Protein AF-A0A1X7TDL6-F1 (afdb_monomer_lite)

Sequence (98 aa):
GYNRAVDWWAMGVLIYEMAAGYPPFFADQPIQIYEKIVSGKNGVQDIKGHSWFSSTEWISIYQRKTKGAGDPSNFDDYEEEVLRIAAAEKFPKEFADF

InterPro domains:
  IPR000719 Protein kinase domain [PS50011] (1-98)
  IPR011009 Protein kinase-like domain superfamily [SSF56112] (2-78)

pLDDT: mean 74.21, std 14.2, range [47.84, 93.0]

Secondary structure (DSSP, 8-state):
---THHHHHHHHHHHHHHHHSS-SS--SSHHHHHHHHHH-TTTTHHHHT-GGGG---HHHHTT--PPPTT--TTS-----------SS---TTTTTT-

Organism: Amphimedon queenslandica (NCBI:txid400682)

Foldseek 3Di:
DDDCVVVVLVVLQVVCCVVVVHGPQDDPDPVSSVVSQVVDPQHCNVSVPDPPPPDDDPPVVVVDPDPDDDDCVVPDDDDDDDDDDDPDDDPCVVVVPD

Radius of gyration: 21.13 Å; chains: 1; bounding box: 44×38×50 Å

Structure (mmCIF, N/CA/C/O backbone):
data_AF-A0A1X7TDL6-F1
#
_entry.id   AF-A0A1X7TDL6-F1
#
loop_
_atom_site.group_PDB
_atom_site.id
_atom_site.type_symbol
_atom_site.label_atom_id
_atom_site.label_alt_id
_atom_site.label_comp_id
_atom_site.label_asym_id
_atom_site.label_entity_id
_atom_site.label_seq_id
_atom_site.pdbx_PDB_ins_code
_atom_site.Cartn_x
_atom_site.Cartn_y
_atom_site.Cartn_z
_atom_site.occupancy
_atom_site.B_iso_or_equiv
_atom_site.auth_seq_id
_atom_site.auth_comp_id
_atom_site.auth_asym_id
_atom_site.auth_atom_id
_atom_site.pdbx_PDB_model_num
ATOM 1 N N . GLY A 1 1 ? -2.057 16.312 -7.732 1.00 53.31 1 GLY A N 1
ATOM 2 C CA . GLY A 1 1 ? -0.854 15.846 -7.021 1.00 53.31 1 GLY A CA 1
ATOM 3 C C . GLY A 1 1 ? -1.275 15.314 -5.676 1.00 53.31 1 GLY A C 1
ATOM 4 O O . GLY A 1 1 ? -2.057 15.976 -5.005 1.00 53.31 1 GLY A O 1
ATOM 5 N N . TYR A 1 2 ? -0.830 14.114 -5.324 1.00 71.56 2 TYR A N 1
ATOM 6 C CA . TYR A 1 2 ? -1.010 13.556 -3.987 1.00 71.56 2 TYR A CA 1
ATOM 7 C C . TYR A 1 2 ? 0.036 14.152 -3.035 1.00 71.56 2 TYR A C 1
ATOM 9 O O . TYR A 1 2 ? 1.084 14.626 -3.471 1.00 71.56 2 TYR A O 1
ATOM 17 N N . ASN A 1 3 ? -0.261 14.171 -1.739 1.00 85.06 3 ASN A N 1
ATOM 18 C CA . ASN A 1 3 ? 0.661 14.621 -0.698 1.00 85.06 3 ASN A CA 1
ATOM 19 C C . ASN A 1 3 ? 0.886 13.484 0.314 1.00 85.06 3 ASN A C 1
ATOM 21 O O . ASN A 1 3 ? 0.300 12.409 0.198 1.00 85.06 3 ASN A O 1
ATOM 25 N N . ARG A 1 4 ? 1.690 13.748 1.347 1.00 81.81 4 ARG A N 1
ATOM 26 C CA . ARG A 1 4 ? 1.980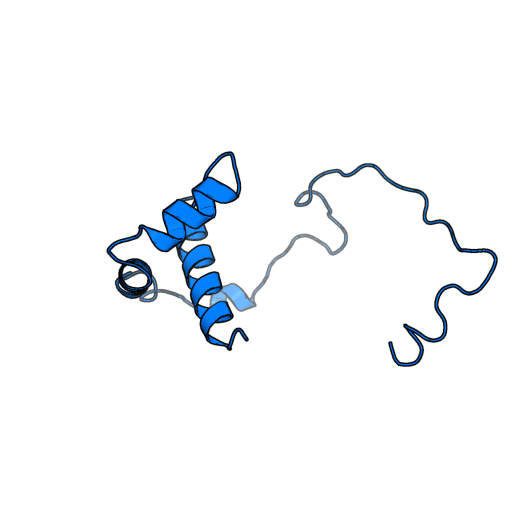 12.809 2.447 1.00 81.81 4 ARG A CA 1
ATOM 27 C C . ARG A 1 4 ? 0.736 12.284 3.189 1.00 81.81 4 ARG A C 1
ATOM 29 O O . ARG A 1 4 ? 0.853 11.375 3.998 1.00 81.81 4 ARG A O 1
ATOM 36 N N . ALA A 1 5 ? -0.460 12.838 2.955 1.00 78.81 5 ALA A N 1
ATOM 37 C CA . ALA A 1 5 ? -1.695 12.307 3.533 1.00 78.81 5 ALA A CA 1
ATOM 38 C C . ALA A 1 5 ? -2.060 10.921 2.981 1.00 78.81 5 ALA A C 1
ATOM 40 O O . ALA A 1 5 ? -2.759 10.176 3.665 1.00 78.81 5 ALA A O 1
ATOM 41 N N . VAL A 1 6 ? -1.575 10.561 1.786 1.00 81.31 6 VAL A N 1
ATOM 42 C CA . VAL A 1 6 ? -1.798 9.223 1.216 1.00 81.31 6 VAL A CA 1
ATOM 43 C C . VAL A 1 6 ? -1.127 8.140 2.063 1.00 81.31 6 VAL A C 1
ATOM 45 O O . VAL A 1 6 ? -1.734 7.095 2.277 1.00 81.31 6 VAL A O 1
ATOM 48 N N . ASP A 1 7 ? 0.045 8.418 2.642 1.00 85.25 7 ASP A N 1
ATOM 49 C CA . ASP A 1 7 ? 0.739 7.474 3.530 1.00 85.25 7 ASP A CA 1
ATOM 50 C C . ASP A 1 7 ? -0.076 7.203 4.804 1.00 85.25 7 ASP A C 1
ATOM 52 O O . ASP A 1 7 ? -0.235 6.059 5.225 1.00 85.25 7 ASP A O 1
ATOM 56 N N . TRP A 1 8 ? -0.671 8.247 5.391 1.00 79.69 8 TRP A N 1
ATOM 57 C CA . TRP A 1 8 ? -1.538 8.115 6.569 1.00 79.69 8 TRP A CA 1
ATOM 58 C C . TRP A 1 8 ? -2.843 7.377 6.260 1.00 79.69 8 TRP A 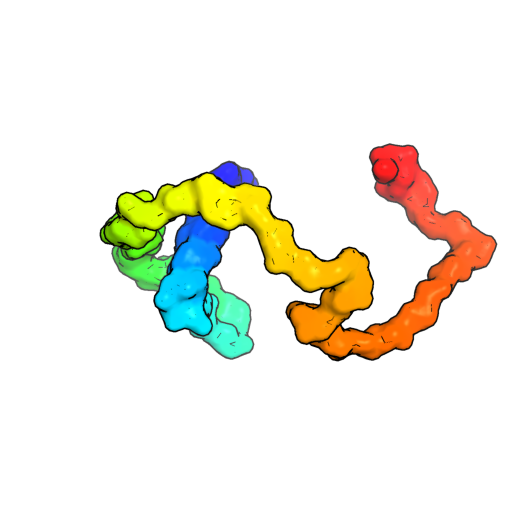C 1
ATOM 60 O O . TRP A 1 8 ? -3.351 6.645 7.109 1.00 79.69 8 TRP A O 1
ATOM 70 N N . TRP A 1 9 ? -3.383 7.556 5.053 1.00 82.25 9 TRP A N 1
ATOM 71 C CA . TRP A 1 9 ? -4.534 6.790 4.582 1.00 82.25 9 TRP A CA 1
ATOM 72 C C . TRP A 1 9 ? -4.183 5.302 4.431 1.00 82.25 9 TRP A C 1
ATOM 74 O O . TRP A 1 9 ? -4.895 4.460 4.976 1.00 82.25 9 TRP A O 1
ATOM 84 N N . ALA A 1 10 ? -3.047 4.979 3.801 1.00 85.38 10 ALA A N 1
ATOM 85 C CA . ALA A 1 10 ? -2.564 3.606 3.653 1.00 85.38 10 ALA A CA 1
ATOM 86 C C . ALA A 1 10 ? -2.256 2.940 5.007 1.00 85.38 10 ALA A C 1
ATOM 88 O O . ALA A 1 10 ? -2.624 1.789 5.228 1.00 85.38 10 ALA A O 1
ATOM 89 N N . MET A 1 11 ? -1.663 3.677 5.954 1.00 84.88 11 MET A N 1
ATOM 90 C CA . MET A 1 11 ? -1.428 3.189 7.318 1.00 84.88 11 MET A CA 1
ATOM 91 C C . MET A 1 11 ? -2.740 2.812 8.018 1.00 84.88 11 MET A C 1
ATOM 93 O O . MET A 1 11 ? -2.811 1.798 8.708 1.00 84.88 11 MET A O 1
ATOM 97 N N . GLY A 1 12 ? -3.795 3.605 7.827 1.00 82.25 12 GLY A N 1
ATOM 98 C CA . GLY A 1 12 ? -5.114 3.313 8.375 1.00 82.25 12 GLY A CA 1
ATOM 99 C C . GLY A 1 12 ? -5.755 2.051 7.797 1.00 82.25 12 GLY A C 1
ATOM 100 O O . GLY A 1 12 ? -6.330 1.260 8.543 1.00 82.25 12 GLY A O 1
ATOM 101 N N . VAL A 1 13 ? -5.610 1.839 6.486 1.00 83.44 13 VAL A N 1
ATOM 102 C CA . VAL A 1 13 ? -6.044 0.609 5.804 1.00 83.44 13 VAL A CA 1
ATOM 103 C C . VAL A 1 13 ? -5.310 -0.610 6.368 1.00 83.44 13 VAL A C 1
ATOM 105 O O . VAL A 1 13 ? -5.957 -1.593 6.720 1.00 83.44 13 VAL A O 1
ATOM 108 N N . LEU A 1 14 ? -3.988 -0.512 6.544 1.00 85.75 14 LEU A N 1
ATOM 109 C CA . LEU A 1 14 ? -3.165 -1.583 7.110 1.00 85.75 14 LEU A CA 1
ATOM 110 C C . LEU A 1 14 ? -3.578 -1.933 8.549 1.00 85.75 14 LEU A C 1
ATOM 112 O O . LEU A 1 14 ? -3.704 -3.104 8.894 1.00 85.75 14 LEU A O 1
ATOM 116 N N . ILE A 1 15 ? -3.811 -0.926 9.399 1.00 82.88 15 ILE A N 1
ATOM 117 C CA . ILE A 1 15 ? -4.260 -1.142 10.785 1.00 82.88 15 ILE A CA 1
ATOM 118 C C . ILE A 1 15 ? -5.623 -1.843 10.817 1.00 82.88 15 ILE A C 1
ATOM 120 O O . ILE A 1 15 ? -5.809 -2.759 11.616 1.00 82.88 15 ILE A O 1
ATOM 124 N N . TYR A 1 16 ? -6.559 -1.442 9.950 1.00 81.69 16 TYR A N 1
ATOM 125 C CA . TYR A 1 16 ? -7.857 -2.108 9.845 1.00 81.69 16 TYR A CA 1
ATOM 126 C C . TYR A 1 16 ? -7.689 -3.578 9.456 1.00 81.69 16 TYR A C 1
ATOM 128 O O . TYR A 1 16 ? -8.260 -4.447 10.106 1.00 81.69 16 TYR A O 1
ATOM 136 N N . GLU A 1 17 ? -6.886 -3.863 8.432 1.00 84.38 17 GLU A N 1
ATOM 137 C CA . GLU A 1 17 ? -6.672 -5.224 7.938 1.00 84.38 17 GLU A CA 1
ATOM 138 C C . GLU A 1 17 ? -6.038 -6.133 8.998 1.00 84.38 17 GLU A C 1
ATOM 140 O O . GLU A 1 17 ? -6.524 -7.240 9.220 1.00 84.38 17 GLU A O 1
ATOM 145 N N . MET A 1 18 ? -5.032 -5.646 9.731 1.00 82.38 18 MET A N 1
ATOM 146 C CA . MET A 1 18 ? -4.425 -6.393 10.841 1.00 82.38 18 MET A CA 1
ATOM 147 C C . MET A 1 18 ? -5.417 -6.690 11.980 1.00 82.38 18 MET A C 1
ATOM 149 O O . MET A 1 18 ? -5.268 -7.702 12.662 1.00 82.38 18 MET A O 1
ATOM 153 N N . ALA A 1 19 ? -6.410 -5.822 12.206 1.00 75.56 19 ALA A N 1
ATOM 154 C CA . ALA A 1 19 ? -7.396 -5.975 13.278 1.00 75.56 19 ALA A CA 1
ATOM 155 C C . ALA A 1 19 ? -8.624 -6.810 12.870 1.00 75.56 19 ALA A C 1
ATOM 157 O O . ALA A 1 19 ? -9.131 -7.590 13.674 1.00 75.56 19 ALA A O 1
ATOM 158 N N . ALA A 1 20 ? -9.114 -6.638 11.641 1.00 74.75 20 ALA A N 1
ATOM 159 C CA . ALA A 1 20 ? -10.323 -7.283 11.130 1.00 74.75 20 ALA A CA 1
ATOM 160 C C . ALA A 1 20 ? -10.041 -8.599 10.383 1.00 74.75 20 ALA A C 1
ATOM 162 O O . ALA A 1 20 ? -10.946 -9.421 10.243 1.00 74.75 20 ALA A O 1
ATOM 163 N N . GLY A 1 21 ? -8.809 -8.804 9.903 1.00 82.19 21 GLY A N 1
ATOM 164 C CA . GLY A 1 21 ? -8.411 -9.950 9.079 1.00 82.19 21 GLY A CA 1
ATOM 165 C C . GLY A 1 21 ? -8.800 -9.835 7.599 1.00 82.19 21 GLY A C 1
ATOM 166 O O . GLY A 1 21 ? -8.625 -10.793 6.852 1.00 82.19 21 GLY A O 1
ATOM 167 N N . TYR A 1 22 ? -9.349 -8.693 7.174 1.00 80.12 22 TYR A N 1
ATOM 168 C CA . TYR A 1 22 ? -9.702 -8.383 5.786 1.00 80.12 22 TYR A CA 1
ATOM 169 C C . TYR A 1 22 ? -9.634 -6.864 5.543 1.00 80.12 22 TYR A C 1
ATOM 171 O O . TYR A 1 22 ? -9.798 -6.088 6.490 1.00 80.12 22 TYR A O 1
ATOM 179 N N . PRO A 1 23 ? -9.410 -6.402 4.298 1.00 82.12 23 PRO A N 1
ATOM 180 C CA . PRO A 1 23 ?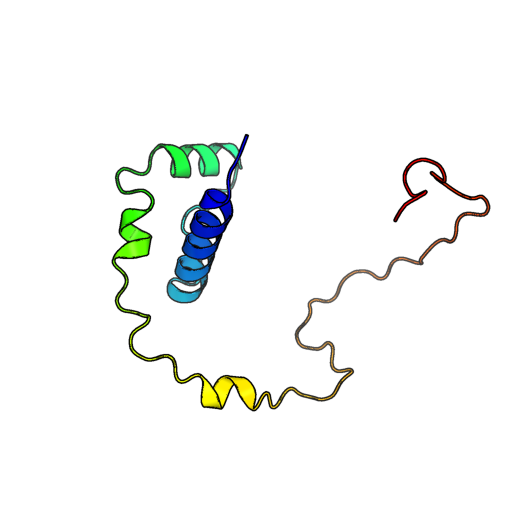 -9.289 -4.976 4.015 1.00 82.12 23 PRO A CA 1
ATOM 181 C C . PRO A 1 23 ? -10.644 -4.247 4.123 1.00 82.12 23 PRO A C 1
ATOM 183 O O . PRO A 1 23 ? -11.682 -4.806 3.761 1.00 82.12 23 PRO A O 1
ATOM 186 N N . PRO A 1 24 ? -10.659 -2.963 4.535 1.00 76.50 24 PRO A N 1
ATOM 187 C CA . PRO A 1 24 ? -11.892 -2.187 4.721 1.00 76.50 24 PRO A CA 1
ATOM 188 C C . PRO A 1 24 ? -12.654 -1.926 3.411 1.00 76.50 24 PRO A C 1
ATOM 190 O O . PRO A 1 24 ? -13.863 -1.692 3.422 1.00 76.50 24 PRO A O 1
ATOM 193 N N . PHE A 1 25 ? -11.958 -1.978 2.272 1.00 84.19 25 PHE A N 1
ATOM 194 C CA . PHE A 1 25 ? -12.530 -1.803 0.940 1.00 84.19 25 PHE A CA 1
ATOM 195 C C . PHE A 1 25 ? -12.159 -2.999 0.060 1.00 84.19 25 PHE A C 1
ATOM 197 O O . PHE A 1 25 ? -11.130 -2.998 -0.607 1.00 84.19 25 PHE A O 1
ATOM 204 N N . PHE A 1 26 ? -13.012 -4.023 0.057 1.00 78.50 26 PHE A N 1
ATOM 205 C CA . PHE A 1 26 ? -12.864 -5.207 -0.791 1.00 78.50 26 PHE A CA 1
ATOM 206 C C . PHE A 1 26 ? -13.987 -5.276 -1.828 1.00 78.50 26 PHE A C 1
ATOM 208 O O . PHE A 1 26 ? -15.158 -5.086 -1.480 1.00 78.50 26 PHE A O 1
ATOM 215 N N . ALA A 1 27 ? -13.659 -5.536 -3.091 1.00 81.19 27 ALA A N 1
ATOM 216 C CA . ALA A 1 27 ? -14.631 -5.828 -4.141 1.00 81.19 27 ALA A CA 1
ATOM 217 C C . ALA A 1 27 ? -13.962 -6.571 -5.303 1.00 81.19 27 ALA A C 1
ATOM 219 O O . ALA A 1 27 ? -12.755 -6.447 -5.501 1.00 81.19 27 ALA A O 1
ATOM 220 N N . ASP A 1 28 ? -14.761 -7.278 -6.099 1.00 85.12 28 ASP A N 1
ATOM 221 C CA . ASP A 1 28 ? -14.262 -8.088 -7.218 1.00 85.12 28 ASP A CA 1
ATOM 222 C C . ASP A 1 28 ? -13.721 -7.236 -8.370 1.00 85.12 28 ASP A C 1
ATOM 224 O O . ASP A 1 28 ? -12.904 -7.695 -9.164 1.00 85.12 28 ASP A O 1
ATOM 228 N N . GLN A 1 29 ? -14.207 -5.996 -8.492 1.00 87.38 29 GLN A N 1
A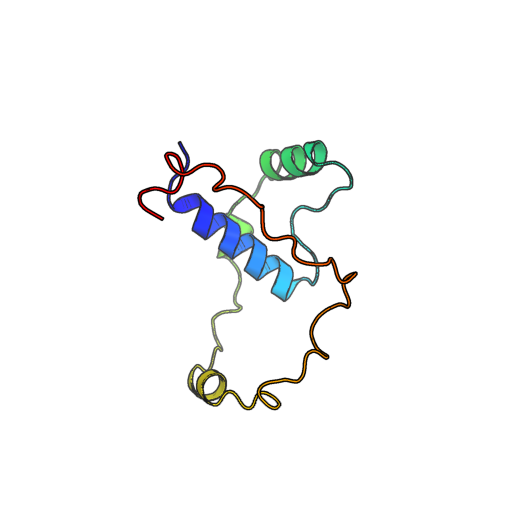TOM 229 C CA . GLN A 1 29 ? -13.830 -5.075 -9.558 1.00 87.38 29 GLN A CA 1
ATOM 230 C C . GLN A 1 29 ? -13.244 -3.784 -8.979 1.00 87.38 29 GLN A C 1
ATOM 232 O O . GLN A 1 29 ? -13.869 -3.181 -8.100 1.00 87.38 29 GLN A O 1
ATOM 237 N N . PRO A 1 30 ? -12.115 -3.280 -9.516 1.00 83.69 30 PRO A N 1
ATOM 238 C CA . PRO A 1 30 ? -11.484 -2.053 -9.031 1.00 83.69 30 PRO A CA 1
ATOM 239 C C . PRO A 1 30 ? -12.442 -0.858 -8.950 1.00 83.69 30 PRO A C 1
ATOM 241 O O . PRO A 1 30 ? -12.391 -0.090 -7.994 1.00 83.69 30 PRO A O 1
ATOM 244 N N . ILE A 1 31 ? -13.374 -0.731 -9.904 1.00 85.50 31 ILE A N 1
ATOM 245 C CA . ILE A 1 31 ? -14.362 0.359 -9.929 1.00 85.50 31 ILE A CA 1
ATOM 246 C C . ILE A 1 31 ? -15.251 0.386 -8.679 1.00 85.50 31 ILE A C 1
ATOM 248 O O . ILE A 1 31 ? -15.513 1.450 -8.128 1.00 85.50 31 ILE A O 1
ATOM 252 N N . GLN A 1 32 ? -15.623 -0.784 -8.166 1.00 81.69 32 GLN A N 1
ATOM 253 C CA . GLN A 1 32 ? -16.454 -0.912 -6.973 1.00 81.69 32 GLN A CA 1
ATOM 254 C C . GLN A 1 32 ? -15.660 -0.579 -5.704 1.00 81.69 32 GLN A C 1
ATOM 256 O O . GLN A 1 32 ? -16.217 -0.047 -4.747 1.00 81.69 32 GLN A O 1
ATOM 261 N N . ILE A 1 33 ? -14.349 -0.848 -5.692 1.00 81.75 33 ILE A N 1
ATOM 262 C CA . ILE A 1 33 ? -13.455 -0.408 -4.611 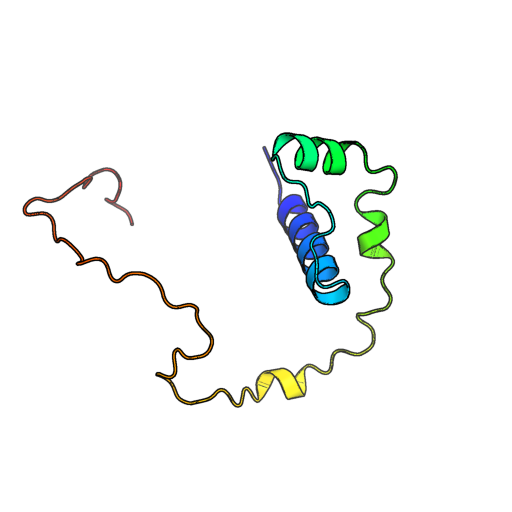1.00 81.75 33 ILE A CA 1
ATOM 263 C C . ILE A 1 33 ? -13.422 1.125 -4.575 1.00 81.75 33 ILE A C 1
ATOM 265 O O . ILE A 1 33 ? -13.609 1.713 -3.510 1.00 81.75 33 ILE A O 1
ATOM 269 N N . TYR A 1 34 ? -13.270 1.782 -5.731 1.00 81.12 34 TYR A N 1
ATOM 270 C CA . TYR A 1 34 ? -13.314 3.246 -5.816 1.00 81.12 34 TYR A CA 1
ATOM 271 C C . TYR A 1 34 ? -14.657 3.812 -5.347 1.00 81.12 34 TYR A C 1
ATOM 273 O O . TYR A 1 34 ? -14.681 4.756 -4.557 1.00 81.12 34 TYR A O 1
ATOM 281 N N . GLU A 1 35 ? -15.773 3.215 -5.765 1.00 83.00 35 GLU A N 1
ATOM 282 C CA . GLU A 1 35 ? -17.106 3.615 -5.307 1.00 83.00 35 GLU A CA 1
ATOM 283 C C . GLU A 1 35 ? -17.260 3.468 -3.790 1.00 83.00 35 GLU A C 1
ATOM 285 O O . GLU A 1 35 ? -17.795 4.367 -3.141 1.00 83.00 35 GLU A O 1
ATOM 290 N N . LYS A 1 36 ? -16.747 2.387 -3.190 1.00 74.56 36 LYS A N 1
ATOM 291 C CA . LYS A 1 36 ? -16.751 2.184 -1.731 1.00 74.56 36 LYS A CA 1
ATOM 292 C C . LYS A 1 36 ? -15.895 3.214 -0.989 1.00 74.56 36 LYS A C 1
ATOM 294 O O . LYS A 1 36 ? -16.308 3.693 0.064 1.00 74.56 36 LYS A O 1
ATOM 299 N N . ILE A 1 37 ? -14.747 3.597 -1.548 1.00 77.38 37 ILE A N 1
ATOM 300 C CA . ILE A 1 37 ? -13.874 4.635 -0.975 1.00 77.38 37 ILE A CA 1
ATOM 301 C C . ILE A 1 37 ? -14.567 6.006 -1.017 1.00 77.38 37 ILE A C 1
ATOM 303 O O . ILE A 1 37 ? -14.512 6.755 -0.043 1.00 77.38 37 ILE A O 1
ATOM 307 N N . VAL A 1 38 ? -15.244 6.333 -2.122 1.00 78.44 38 VAL A N 1
ATOM 308 C CA . VAL A 1 38 ? -15.902 7.636 -2.329 1.00 78.44 38 VAL A CA 1
ATOM 309 C C . VAL A 1 38 ? -17.257 7.739 -1.611 1.00 78.44 38 VAL A C 1
ATOM 311 O O . VAL A 1 38 ? -17.633 8.823 -1.171 1.00 78.44 38 VAL A O 1
ATOM 314 N N . SER A 1 39 ? -17.992 6.633 -1.456 1.00 72.31 39 SER A N 1
ATOM 315 C CA . SER A 1 39 ? -19.322 6.599 -0.814 1.00 72.31 39 SER A CA 1
ATOM 316 C C . SER A 1 39 ? -19.293 6.526 0.721 1.00 72.31 39 SER A C 1
ATOM 318 O O . SER A 1 39 ? -20.337 6.685 1.362 1.00 72.31 39 SER A O 1
ATOM 320 N N . GLY A 1 40 ? -18.121 6.312 1.330 1.00 59.62 40 GLY A N 1
ATOM 321 C CA . GLY A 1 40 ? -17.956 6.187 2.778 1.00 59.62 40 GLY A CA 1
ATOM 322 C C . GLY A 1 40 ? -18.323 7.464 3.543 1.00 59.62 40 GLY A C 1
ATOM 323 O O . GLY A 1 40 ? -17.550 8.416 3.593 1.00 59.62 40 GLY A O 1
ATOM 324 N N . LYS A 1 41 ? -19.482 7.456 4.216 1.00 53.69 41 LYS A N 1
ATOM 325 C CA . LYS A 1 41 ? -19.997 8.565 5.045 1.00 53.69 41 LYS A CA 1
ATOM 326 C C . LYS A 1 41 ? -19.137 8.924 6.274 1.00 53.69 41 LYS A C 1
ATOM 328 O O . LYS A 1 41 ? -19.340 10.005 6.816 1.00 53.69 41 LYS A O 1
ATOM 333 N N . ASN A 1 42 ? -18.165 8.092 6.668 1.00 53.12 42 ASN A N 1
ATOM 334 C CA . ASN A 1 42 ? -17.329 8.315 7.860 1.00 53.12 42 ASN A CA 1
ATOM 335 C C . ASN A 1 42 ? -15.803 8.342 7.608 1.00 53.12 42 ASN A C 1
ATOM 337 O O . ASN A 1 42 ? -15.045 8.673 8.520 1.00 53.12 42 ASN A O 1
ATOM 341 N N . GLY A 1 43 ? -15.334 8.097 6.378 1.00 60.50 43 GLY A N 1
ATOM 342 C CA . GLY A 1 43 ? -13.943 8.322 5.951 1.00 60.50 43 GLY A CA 1
ATOM 343 C C . GLY A 1 43 ? -12.852 7.939 6.971 1.00 60.50 43 GLY A C 1
ATOM 344 O O . GLY A 1 43 ? -12.851 6.864 7.556 1.00 60.50 43 GLY A O 1
ATOM 345 N N . VAL A 1 44 ? -11.897 8.845 7.197 1.00 54.06 44 VAL A N 1
ATOM 346 C CA . VAL A 1 44 ? -10.748 8.641 8.104 1.00 54.06 44 VAL A CA 1
ATOM 347 C C . VAL A 1 44 ? -11.119 8.617 9.602 1.00 54.06 44 VAL A C 1
ATOM 349 O O . VAL A 1 44 ? -10.241 8.407 10.437 1.00 54.06 44 VAL A O 1
ATOM 352 N N . GLN A 1 45 ? -12.377 8.885 9.979 1.00 52.75 45 GLN A N 1
ATOM 353 C CA . GLN A 1 45 ? -12.784 8.975 11.390 1.00 52.75 45 GLN A CA 1
ATOM 354 C C . GLN A 1 45 ? -12.908 7.603 12.059 1.00 52.75 45 GLN A C 1
ATOM 356 O O . GLN A 1 45 ? -12.506 7.465 13.213 1.00 52.75 45 GLN A O 1
ATOM 361 N N . ASP A 1 46 ? -13.337 6.574 11.327 1.00 57.41 46 ASP A N 1
ATOM 362 C CA . ASP A 1 46 ? -13.449 5.212 11.872 1.00 57.41 46 ASP A CA 1
ATOM 363 C C . ASP A 1 46 ? -12.065 4.604 12.185 1.00 57.41 46 ASP A C 1
ATOM 365 O O . ASP A 1 46 ? -11.913 3.799 13.100 1.00 57.41 46 ASP A O 1
ATOM 369 N N . ILE A 1 47 ? -11.026 5.069 11.482 1.00 54.62 47 ILE A N 1
ATOM 370 C CA . ILE A 1 47 ? -9.620 4.685 11.688 1.00 54.62 47 ILE A CA 1
ATOM 371 C C . ILE A 1 47 ? -9.032 5.376 12.934 1.00 54.62 47 ILE A C 1
ATOM 373 O O . ILE A 1 47 ? -8.216 4.798 13.650 1.00 54.62 47 ILE A O 1
ATOM 377 N N . LYS A 1 48 ? -9.438 6.622 13.217 1.00 53.94 48 LYS A N 1
ATOM 378 C CA . LYS A 1 48 ? -8.868 7.452 14.297 1.00 53.94 48 LYS A CA 1
ATOM 379 C C . LYS A 1 48 ? -9.451 7.169 15.686 1.00 53.94 48 LYS A C 1
ATOM 381 O O . LYS A 1 48 ? -8.837 7.556 16.675 1.00 53.94 48 LYS A O 1
ATOM 386 N N . GLY A 1 49 ? -10.607 6.509 15.777 1.00 53.19 49 GLY A N 1
ATOM 387 C CA . GLY A 1 49 ? -11.290 6.211 17.043 1.00 53.19 49 GLY A CA 1
ATOM 388 C C . GLY A 1 49 ? -10.839 4.931 17.760 1.00 53.19 49 GLY A C 1
ATOM 389 O O . GLY A 1 49 ? -11.440 4.560 18.767 1.00 53.19 49 GLY A O 1
ATOM 390 N N . HIS A 1 50 ? -9.826 4.221 17.254 1.00 55.44 50 HIS A N 1
ATOM 391 C CA . HIS A 1 50 ? -9.530 2.857 17.695 1.00 55.44 50 HIS A CA 1
ATOM 392 C C . HIS A 1 50 ? -8.604 2.810 18.933 1.00 55.44 50 HIS A C 1
ATOM 394 O O . HIS A 1 50 ? -7.468 3.277 18.904 1.00 55.44 50 HIS A O 1
ATOM 400 N N . SER A 1 51 ? -9.074 2.190 20.025 1.00 50.50 51 SER A N 1
ATOM 401 C CA . SER A 1 51 ? -8.432 2.122 21.364 1.00 50.50 51 SER A CA 1
ATOM 402 C C . SER A 1 51 ? -7.106 1.323 21.431 1.00 50.50 51 SER A C 1
ATOM 404 O O . SER A 1 51 ? -6.447 1.229 22.469 1.00 50.50 51 SER A O 1
ATOM 406 N N . TRP A 1 52 ? -6.699 0.736 20.309 1.00 52.81 52 TRP A N 1
ATOM 407 C CA . TRP A 1 52 ? -5.748 -0.376 20.222 1.00 52.81 52 TRP A CA 1
ATOM 408 C C . TRP A 1 52 ? -4.272 -0.023 20.454 1.00 52.81 52 TRP A C 1
ATOM 410 O O . TRP A 1 52 ? -3.479 -0.917 20.719 1.00 52.81 52 TRP A O 1
ATOM 420 N N . PHE A 1 53 ? -3.888 1.257 20.457 1.00 48.50 53 PHE A N 1
ATOM 421 C CA . PHE A 1 53 ? -2.492 1.662 20.706 1.00 48.50 53 PHE A CA 1
ATOM 422 C C . PHE A 1 53 ? -2.116 1.828 22.188 1.00 48.50 53 PHE A C 1
ATOM 424 O O . PHE A 1 53 ? -1.056 2.366 22.499 1.00 48.50 53 PHE A O 1
ATOM 431 N N . SER A 1 54 ? -2.953 1.378 23.122 1.00 51.81 54 SER A N 1
ATOM 432 C CA . SER A 1 54 ? -2.698 1.556 24.558 1.00 51.81 54 SER A CA 1
ATOM 433 C C . SER A 1 54 ? -1.701 0.554 25.166 1.00 51.81 54 SER A C 1
ATOM 435 O O . SER A 1 54 ? -1.244 0.791 26.281 1.00 51.81 54 SER A O 1
ATOM 437 N N . SER A 1 55 ? -1.320 -0.527 24.468 1.00 47.84 55 SER A N 1
ATOM 438 C CA . SER A 1 55 ? -0.555 -1.629 25.084 1.00 47.84 55 SER A CA 1
ATOM 439 C C . SER A 1 55 ? 0.672 -2.140 24.313 1.00 47.84 55 SER A C 1
ATOM 441 O O . SER A 1 55 ? 1.096 -3.271 24.547 1.00 47.84 55 SER A O 1
ATOM 443 N N . THR A 1 56 ? 1.273 -1.368 23.402 1.00 51.66 56 THR A N 1
ATOM 444 C CA . THR A 1 56 ? 2.463 -1.850 22.671 1.00 51.66 56 THR A CA 1
ATOM 445 C C . THR A 1 56 ? 3.719 -1.797 23.544 1.00 51.66 56 THR A C 1
ATOM 447 O O . THR A 1 56 ? 4.229 -0.720 23.855 1.00 51.66 56 THR A O 1
ATOM 450 N N . GLU A 1 57 ? 4.249 -2.966 23.909 1.00 50.12 57 GLU A N 1
ATOM 451 C CA . GLU A 1 57 ? 5.512 -3.095 24.637 1.00 50.12 57 GLU A CA 1
ATOM 452 C C . GLU A 1 57 ? 6.694 -3.248 23.658 1.00 50.12 57 GLU A C 1
ATOM 454 O O . GLU A 1 57 ? 6.953 -4.305 23.089 1.00 50.12 57 GLU A O 1
ATOM 459 N N . TRP A 1 58 ? 7.423 -2.156 23.434 1.00 50.00 58 TRP A N 1
ATOM 460 C CA . TRP A 1 58 ? 8.440 -2.038 22.378 1.00 50.00 58 TRP A CA 1
ATOM 461 C C . TRP A 1 58 ? 9.723 -2.860 22.604 1.00 50.00 58 TRP A C 1
ATOM 463 O O . TRP A 1 58 ? 10.497 -3.076 21.672 1.00 50.00 58 TRP A O 1
ATOM 473 N N . ILE A 1 59 ? 9.956 -3.337 23.829 1.00 55.72 59 ILE A N 1
ATOM 474 C CA . ILE A 1 59 ? 11.202 -4.010 24.235 1.00 55.72 59 ILE A CA 1
ATOM 475 C C . ILE A 1 59 ? 11.240 -5.474 23.758 1.00 55.72 59 ILE A C 1
ATOM 477 O O . ILE A 1 59 ? 12.310 -5.995 23.439 1.00 55.72 59 ILE A O 1
ATOM 481 N N . SER A 1 60 ? 10.084 -6.130 23.632 1.00 52.16 60 SER A N 1
ATOM 482 C CA . SER A 1 60 ? 9.973 -7.528 23.193 1.00 52.16 60 SER A CA 1
ATOM 483 C C . SER A 1 60 ? 10.063 -7.694 21.667 1.00 52.16 60 SER A C 1
ATOM 485 O O . SER A 1 60 ? 10.599 -8.696 21.193 1.00 52.16 60 SER A O 1
ATOM 487 N N . ILE A 1 61 ? 9.661 -6.678 20.889 1.00 55.69 61 ILE A N 1
ATOM 488 C CA . ILE A 1 61 ? 9.808 -6.636 19.417 1.00 55.69 61 ILE A CA 1
ATOM 489 C C . ILE A 1 61 ? 11.291 -6.603 19.001 1.00 55.69 61 ILE A C 1
ATOM 491 O O . ILE A 1 61 ? 11.681 -7.208 18.002 1.00 55.69 61 ILE A O 1
ATOM 495 N N . TYR A 1 62 ? 12.144 -5.948 19.794 1.00 55.38 62 TYR A N 1
ATOM 496 C CA . TYR A 1 62 ? 13.571 -5.801 19.495 1.00 55.38 62 TYR A CA 1
ATOM 497 C C . TYR A 1 62 ? 14.356 -7.124 19.573 1.00 55.38 62 TYR A C 1
ATOM 499 O O . TYR A 1 62 ? 15.366 -7.289 18.895 1.00 55.38 62 TYR A O 1
ATOM 507 N N . GLN A 1 63 ? 13.891 -8.101 20.359 1.00 53.25 63 GLN A N 1
ATOM 508 C CA . GLN A 1 63 ? 14.642 -9.336 20.637 1.00 53.25 63 GLN A CA 1
ATOM 509 C C . GLN A 1 63 ? 14.489 -10.434 19.569 1.00 53.25 63 GLN A C 1
ATOM 511 O O . GLN A 1 63 ? 15.039 -11.521 19.749 1.00 53.25 63 GLN A O 1
ATOM 516 N N . ARG A 1 64 ? 13.756 -10.146 18.479 1.00 57.16 64 ARG A N 1
ATOM 517 C CA . ARG A 1 64 ? 13.684 -10.855 17.184 1.00 57.16 64 ARG A CA 1
ATOM 518 C C . ARG A 1 64 ? 14.402 -12.218 17.150 1.00 57.16 64 ARG A C 1
ATOM 520 O O . ARG A 1 64 ? 15.479 -12.361 16.579 1.00 57.16 64 ARG A O 1
ATOM 527 N N . LYS A 1 65 ? 13.778 -13.253 17.722 1.00 51.25 65 LYS A N 1
ATOM 528 C CA . LYS A 1 65 ? 14.194 -14.650 17.515 1.00 51.25 65 LYS A CA 1
ATOM 529 C C . LYS A 1 65 ? 13.539 -15.175 16.242 1.00 51.25 65 LYS A C 1
ATOM 531 O O . LYS A 1 65 ? 12.520 -15.854 16.302 1.00 51.25 65 LYS A O 1
ATOM 536 N N . THR A 1 66 ? 14.088 -14.822 15.085 1.00 54.59 66 THR A N 1
ATOM 537 C CA . THR A 1 66 ? 13.675 -15.424 13.810 1.00 54.59 66 THR A CA 1
ATOM 538 C C . THR A 1 66 ? 14.492 -16.684 13.540 1.00 54.59 66 THR A C 1
ATOM 540 O O . THR A 1 66 ? 15.674 -16.745 13.883 1.00 54.59 66 THR A O 1
ATOM 543 N N . LYS A 1 67 ? 13.853 -17.701 12.948 1.00 59.59 67 LYS A N 1
ATOM 544 C CA . LYS A 1 67 ? 14.519 -18.919 12.460 1.00 59.59 67 LYS A CA 1
ATOM 545 C C . LYS A 1 67 ? 15.617 -18.554 11.445 1.00 59.59 67 LYS A C 1
ATOM 547 O O . LYS A 1 67 ? 15.598 -17.459 10.887 1.00 59.59 67 LYS A O 1
ATOM 552 N N . GLY A 1 68 ? 16.612 -19.436 11.317 1.00 62.84 68 GLY A N 1
ATOM 553 C CA . GLY A 1 68 ? 17.908 -19.175 10.678 1.00 62.84 68 GLY A CA 1
ATOM 554 C C . GLY A 1 68 ? 17.837 -18.560 9.274 1.00 62.84 68 GLY A C 1
ATOM 555 O O . GLY A 1 68 ? 16.839 -18.676 8.576 1.00 62.84 68 GLY A O 1
ATOM 556 N N . ALA A 1 69 ? 18.936 -17.920 8.868 1.00 67.88 69 ALA A N 1
ATOM 557 C CA . ALA A 1 69 ? 19.045 -16.972 7.750 1.00 67.88 69 ALA A CA 1
ATOM 558 C C . ALA A 1 69 ? 18.682 -17.477 6.331 1.00 67.88 69 ALA A C 1
ATOM 560 O O . ALA A 1 69 ? 18.856 -16.726 5.378 1.00 67.88 69 ALA A O 1
ATOM 561 N N . GLY A 1 70 ? 18.202 -18.711 6.169 1.00 72.06 70 GLY A N 1
ATOM 562 C CA . GLY A 1 70 ? 17.911 -19.317 4.867 1.00 72.06 70 GLY A CA 1
ATOM 563 C C . GLY A 1 70 ? 16.694 -20.237 4.860 1.00 72.06 70 GLY A C 1
ATOM 564 O O . GLY A 1 70 ? 16.650 -21.136 4.034 1.00 72.06 70 GLY A O 1
ATOM 565 N N . ASP A 1 71 ? 15.754 -20.065 5.793 1.00 75.50 71 ASP A N 1
ATOM 566 C CA . ASP A 1 71 ? 14.481 -20.795 5.804 1.00 75.50 71 ASP A CA 1
ATOM 567 C C . ASP A 1 71 ? 13.406 -20.009 5.022 1.00 75.50 71 ASP A C 1
ATOM 569 O O . ASP A 1 71 ? 12.895 -19.011 5.546 1.00 75.50 71 ASP A O 1
ATOM 573 N N . PRO A 1 72 ? 13.059 -20.407 3.777 1.00 78.38 72 PRO A N 1
ATOM 574 C CA . PRO A 1 72 ? 12.039 -19.731 2.989 1.00 78.38 72 PRO A CA 1
ATOM 575 C C . PRO A 1 72 ? 10.614 -20.194 3.331 1.00 78.38 72 PRO A C 1
ATOM 577 O O . PRO A 1 72 ? 9.685 -19.730 2.687 1.00 78.38 72 PRO A O 1
ATOM 580 N N . SER A 1 73 ? 10.391 -21.052 4.342 1.00 80.56 73 SER A N 1
ATOM 581 C CA . SER A 1 73 ? 9.078 -21.683 4.588 1.00 80.56 73 SER A CA 1
ATOM 582 C C . SER A 1 73 ? 7.924 -20.722 4.915 1.00 80.56 73 SER A C 1
ATOM 584 O O . SER A 1 73 ? 6.798 -21.172 5.098 1.00 80.56 73 SER A O 1
ATOM 586 N N . ASN A 1 74 ? 8.206 -19.432 5.119 1.00 81.31 74 ASN A N 1
ATOM 587 C CA . ASN A 1 74 ? 7.195 -18.399 5.373 1.00 81.31 74 ASN A CA 1
ATOM 588 C C . ASN A 1 74 ? 6.818 -17.612 4.105 1.00 81.31 74 ASN A C 1
ATOM 590 O O . ASN A 1 74 ? 6.042 -16.665 4.202 1.00 81.31 74 ASN A O 1
ATOM 594 N N . PHE A 1 75 ? 7.406 -17.950 2.959 1.00 86.31 75 PHE A N 1
ATOM 595 C CA . PHE A 1 75 ? 7.103 -17.366 1.658 1.00 86.31 75 PHE A CA 1
ATOM 596 C C . PHE A 1 75 ? 6.327 -18.378 0.814 1.00 86.31 75 PHE A C 1
ATOM 598 O O . PHE A 1 75 ? 6.457 -19.584 1.016 1.00 86.31 75 PHE A O 1
ATOM 605 N N . ASP A 1 76 ? 5.530 -17.876 -0.126 1.00 89.25 76 ASP A N 1
ATOM 606 C CA . ASP A 1 76 ? 4.858 -18.722 -1.110 1.00 89.25 76 ASP A CA 1
ATOM 607 C C . ASP A 1 76 ? 5.861 -19.253 -2.143 1.00 89.25 76 ASP A C 1
ATOM 609 O O . ASP A 1 76 ? 6.859 -18.596 -2.458 1.00 89.25 76 ASP A O 1
ATOM 613 N N . ASP A 1 77 ? 5.563 -20.422 -2.706 1.00 90.50 77 ASP A N 1
ATOM 614 C CA . ASP A 1 77 ? 6.317 -20.974 -3.826 1.00 90.50 77 ASP A CA 1
ATOM 615 C C . ASP A 1 77 ? 5.886 -20.284 -5.129 1.00 90.50 77 ASP A C 1
ATOM 617 O O . ASP A 1 77 ? 4.712 -20.305 -5.510 1.00 90.50 77 ASP A O 1
ATOM 621 N N . TYR A 1 78 ? 6.849 -19.686 -5.829 1.00 89.38 78 TYR A N 1
ATOM 622 C CA . TYR A 1 78 ? 6.663 -19.090 -7.153 1.00 89.38 78 TYR A CA 1
ATOM 623 C C . TYR A 1 78 ? 7.388 -19.931 -8.206 1.00 89.38 78 TYR A C 1
ATOM 625 O O . TYR A 1 78 ? 8.389 -20.583 -7.908 1.00 89.38 78 TYR A O 1
ATOM 633 N N . GLU A 1 79 ? 6.906 -19.910 -9.451 1.00 91.12 79 GLU A N 1
ATOM 634 C CA . GLU A 1 79 ? 7.614 -20.563 -10.556 1.00 91.12 79 GLU A CA 1
ATOM 635 C C . GLU A 1 79 ? 8.992 -19.915 -10.771 1.00 91.12 79 GLU A C 1
ATOM 637 O O . GLU A 1 79 ? 9.115 -18.693 -10.876 1.00 91.12 79 GLU A O 1
ATOM 642 N N . GLU A 1 80 ? 10.044 -20.735 -10.839 1.00 87.94 80 GLU A N 1
ATOM 643 C CA . GLU A 1 80 ? 11.401 -20.244 -11.077 1.00 87.94 80 GLU A CA 1
ATOM 644 C C . GLU A 1 80 ? 11.600 -19.873 -12.553 1.00 87.94 80 GLU A C 1
ATOM 646 O O . GLU A 1 80 ? 11.604 -20.727 -13.444 1.00 87.94 80 GLU A O 1
ATOM 651 N N . GLU A 1 81 ? 11.838 -18.589 -12.820 1.00 89.00 81 GLU A N 1
ATOM 652 C CA . GLU A 1 81 ? 12.226 -18.109 -14.144 1.00 89.00 81 GLU A CA 1
ATOM 653 C C . GLU A 1 81 ? 13.750 -17.982 -14.275 1.00 89.00 81 GLU A C 1
ATOM 655 O O . GLU A 1 81 ? 14.436 -17.392 -13.437 1.00 89.00 81 GLU A O 1
ATOM 660 N N . VAL A 1 82 ? 14.305 -18.487 -15.383 1.00 86.62 82 VAL A N 1
ATOM 661 C CA . VAL A 1 82 ? 15.737 -18.329 -15.678 1.00 86.62 82 VAL A CA 1
ATOM 662 C C . VAL A 1 82 ? 16.042 -16.863 -15.981 1.00 86.62 82 VAL A C 1
ATOM 664 O O . VAL A 1 82 ? 15.595 -16.323 -16.997 1.00 86.62 82 VAL A O 1
ATOM 667 N N . LEU A 1 83 ? 16.881 -16.244 -15.151 1.00 86.12 83 LEU A N 1
ATOM 668 C CA . LEU A 1 83 ? 17.370 -14.885 -15.370 1.00 86.12 83 LEU A CA 1
ATOM 669 C C . LEU A 1 83 ? 18.211 -14.816 -16.653 1.00 86.12 83 LEU A C 1
ATOM 671 O O . LEU A 1 83 ? 19.316 -15.357 -16.736 1.00 86.12 83 LEU A O 1
ATOM 675 N N . ARG A 1 84 ? 17.686 -14.135 -17.677 1.00 87.25 84 ARG A N 1
ATOM 676 C CA . ARG A 1 84 ? 18.369 -13.950 -18.965 1.00 87.25 84 ARG A CA 1
ATOM 677 C C . ARG A 1 84 ? 19.174 -12.660 -18.957 1.00 87.25 84 ARG A C 1
ATOM 679 O O . ARG A 1 84 ? 18.608 -11.569 -18.949 1.00 87.25 84 ARG A O 1
ATOM 686 N N . ILE A 1 85 ? 20.492 -12.785 -19.048 1.00 85.50 85 ILE A N 1
ATOM 687 C CA . ILE A 1 85 ? 21.371 -11.638 -19.277 1.00 85.50 85 ILE A CA 1
ATOM 688 C C . ILE A 1 85 ? 21.272 -11.253 -20.754 1.00 85.50 85 ILE A C 1
ATOM 690 O O . ILE A 1 85 ? 21.416 -12.092 -21.646 1.00 85.50 85 ILE A O 1
ATOM 694 N N . ALA A 1 86 ? 20.984 -9.981 -21.022 1.00 83.94 86 ALA A N 1
ATOM 695 C CA . ALA A 1 86 ? 20.944 -9.475 -22.384 1.00 83.94 86 ALA A CA 1
ATOM 696 C C . ALA A 1 86 ? 22.357 -9.475 -22.990 1.00 83.94 86 ALA A C 1
ATOM 698 O O . ALA A 1 86 ? 23.317 -9.065 -22.347 1.00 83.94 86 ALA A O 1
ATOM 699 N N . ALA A 1 87 ? 22.478 -9.890 -24.252 1.00 85.31 87 ALA A N 1
ATOM 700 C CA . ALA A 1 87 ? 23.754 -9.873 -24.975 1.00 85.31 87 ALA A CA 1
ATOM 701 C C . ALA A 1 87 ? 24.270 -8.450 -25.277 1.00 85.31 87 ALA A C 1
ATOM 703 O O . ALA A 1 87 ? 25.422 -8.280 -25.664 1.00 85.31 87 ALA A O 1
ATOM 704 N N . ALA A 1 88 ? 23.412 -7.442 -25.127 1.00 87.31 88 ALA A N 1
ATOM 705 C CA . ALA A 1 88 ? 23.731 -6.036 -25.307 1.00 87.31 88 ALA A CA 1
ATOM 706 C C . ALA A 1 88 ? 23.111 -5.220 -24.172 1.00 87.31 88 ALA A C 1
ATOM 708 O O . ALA A 1 88 ? 22.068 -5.590 -23.623 1.00 87.31 88 ALA A O 1
ATOM 709 N N . GLU A 1 89 ? 23.754 -4.101 -23.858 1.00 84.12 89 GLU A N 1
ATOM 710 C CA . GLU A 1 89 ? 23.283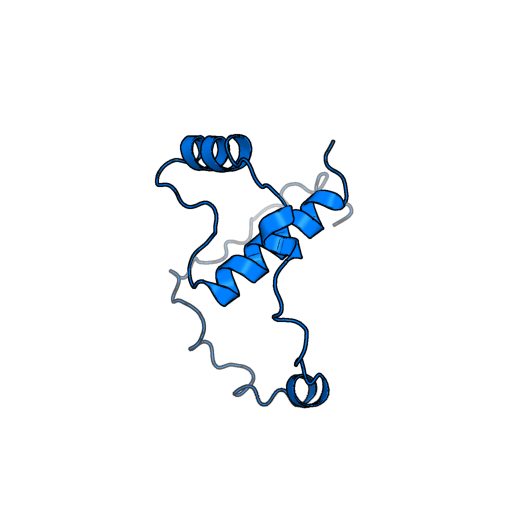 -3.130 -22.880 1.00 84.12 89 GLU A CA 1
ATOM 711 C C . GLU A 1 89 ? 21.910 -2.580 -23.293 1.00 84.12 89 GLU A C 1
ATOM 713 O O . GLU A 1 89 ? 21.715 -2.119 -24.421 1.00 84.12 89 GLU A O 1
ATOM 718 N N . LYS A 1 90 ? 20.935 -2.667 -22.386 1.00 88.62 90 LYS A N 1
ATOM 719 C CA . LYS A 1 90 ? 19.575 -2.174 -22.614 1.00 88.62 90 LYS A CA 1
ATOM 720 C C . LYS A 1 90 ? 19.334 -0.944 -21.751 1.00 88.62 90 LYS A C 1
ATOM 722 O O . LYS A 1 90 ? 19.589 -0.985 -20.555 1.00 88.62 90 LYS A O 1
ATOM 727 N N . PHE A 1 91 ? 18.782 0.099 -22.367 1.00 87.81 91 PHE A N 1
ATOM 728 C CA . PHE A 1 91 ? 18.363 1.341 -21.704 1.00 87.81 91 PHE A CA 1
ATOM 729 C C . PHE A 1 91 ? 19.474 2.103 -20.939 1.00 87.81 91 PHE A C 1
ATOM 731 O O . PHE A 1 91 ? 19.244 2.572 -19.824 1.00 87.81 91 PHE A O 1
ATOM 738 N N . PRO A 1 92 ? 20.686 2.271 -21.510 1.00 88.62 92 PRO A N 1
ATOM 739 C CA . PRO A 1 92 ? 21.793 2.928 -20.808 1.00 88.62 92 PRO A CA 1
ATOM 740 C C . PRO A 1 92 ? 21.537 4.403 -20.483 1.00 88.62 92 PRO A C 1
ATOM 742 O O . PRO A 1 92 ? 22.161 4.950 -19.583 1.00 88.62 92 PRO A O 1
ATOM 745 N N . LYS A 1 93 ? 20.642 5.077 -21.219 1.00 91.81 93 LYS A N 1
ATOM 746 C CA . LYS A 1 93 ? 20.321 6.489 -20.967 1.00 91.81 93 LYS A CA 1
ATOM 747 C C . LYS A 1 93 ? 19.327 6.640 -19.822 1.00 91.81 93 LYS A C 1
ATOM 749 O O . LYS A 1 93 ? 19.409 7.597 -19.067 1.00 91.81 93 LYS A O 1
ATOM 754 N N . GLU A 1 94 ? 18.384 5.713 -19.719 1.00 93.00 94 GLU A N 1
ATOM 755 C CA . GLU A 1 94 ? 17.308 5.716 -18.735 1.00 93.00 94 GLU A CA 1
ATOM 756 C C . GLU A 1 94 ? 17.802 5.314 -17.341 1.00 93.00 94 GLU A C 1
ATOM 758 O O . GLU A 1 94 ? 17.267 5.798 -16.347 1.00 93.00 94 GLU A O 1
ATOM 763 N N . PHE A 1 95 ? 18.838 4.474 -17.272 1.00 91.38 95 PHE A N 1
ATOM 764 C CA . PHE A 1 95 ? 19.458 4.018 -16.023 1.00 91.38 95 PHE A CA 1
ATOM 765 C C . PHE A 1 95 ? 20.860 4.605 -15.794 1.00 91.38 95 PHE A C 1
ATOM 767 O O . PHE A 1 95 ? 21.634 4.046 -15.027 1.00 91.38 95 PHE A O 1
ATOM 774 N N . ALA A 1 96 ? 21.199 5.726 -16.441 1.00 89.38 96 ALA A N 1
ATOM 775 C CA . ALA A 1 96 ? 22.528 6.340 -16.331 1.00 89.38 96 ALA A CA 1
ATOM 776 C C . ALA A 1 96 ? 22.897 6.765 -14.892 1.00 89.38 96 ALA A C 1
ATOM 778 O O . ALA A 1 96 ? 24.077 6.770 -14.550 1.00 89.38 96 ALA A O 1
ATOM 779 N N . ASP A 1 97 ? 21.888 7.089 -14.072 1.00 89.81 97 ASP A N 1
ATOM 780 C CA . ASP A 1 97 ? 22.026 7.566 -12.687 1.00 89.81 97 ASP A CA 1
ATOM 781 C C . ASP A 1 97 ? 21.393 6.610 -11.650 1.00 89.81 97 ASP A C 1
ATOM 783 O O . ASP A 1 97 ? 21.139 7.022 -10.515 1.00 89.81 97 ASP A O 1
ATOM 787 N N . PHE A 1 98 ? 21.062 5.372 -12.045 1.00 78.44 98 PHE A N 1
ATOM 788 C CA . PHE A 1 98 ? 20.538 4.353 -11.125 1.00 78.44 98 PHE A CA 1
ATOM 789 C C . PHE A 1 98 ? 21.651 3.818 -10.215 1.00 78.44 98 PHE A C 1
ATOM 791 O O . PHE A 1 98 ? 21.412 3.726 -8.989 1.00 78.44 98 PHE A O 1
#